Protein AF-A0A9D8B9G7-F1 (afdb_monomer_lite)

pLDDT: mean 78.7, std 19.22, range [34.78, 98.12]

Radius of gyration: 25.77 Å; chains: 1; bounding box: 54×28×112 Å

Structure (mmCIF, N/CA/C/O backbone):
data_AF-A0A9D8B9G7-F1
#
_entry.id   AF-A0A9D8B9G7-F1
#
loop_
_atom_site.group_PDB
_atom_site.id
_atom_site.type_symbol
_atom_site.label_atom_id
_atom_site.label_alt_id
_atom_site.label_comp_id
_atom_site.label_asym_id
_atom_site.label_entity_id
_atom_site.label_seq_id
_atom_site.pdbx_PDB_ins_code
_atom_site.Cartn_x
_atom_site.Cartn_y
_atom_site.Cartn_z
_atom_site.occupancy
_atom_site.B_iso_or_equiv
_atom_site.auth_seq_id
_atom_site.auth_comp_id
_atom_site.auth_asym_id
_atom_site.auth_atom_id
_atom_site.pdbx_PDB_model_num
ATOM 1 N N . MET A 1 1 ? 37.099 -1.354 -77.730 1.00 35.25 1 MET A N 1
ATOM 2 C CA . MET A 1 1 ? 37.252 -1.600 -76.280 1.00 35.25 1 MET A CA 1
ATOM 3 C C . MET A 1 1 ? 36.392 -0.594 -75.531 1.00 35.25 1 MET A C 1
ATOM 5 O O . MET A 1 1 ? 36.539 0.584 -75.815 1.00 35.25 1 MET A O 1
ATOM 9 N N . THR A 1 2 ? 35.529 -1.095 -74.629 1.00 34.78 2 THR A N 1
ATOM 10 C CA . THR A 1 2 ? 34.938 -0.437 -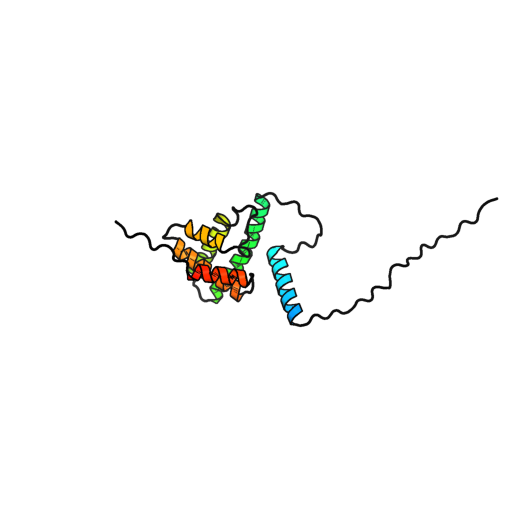73.431 1.00 34.78 2 THR A CA 1
ATOM 11 C C . THR A 1 2 ? 34.121 0.856 -73.605 1.00 34.78 2 THR A C 1
ATOM 13 O O . THR A 1 2 ? 34.567 1.793 -74.237 1.00 34.78 2 THR A O 1
ATOM 16 N N . ALA A 1 3 ? 32.963 1.074 -72.981 1.00 37.81 3 ALA A N 1
ATOM 17 C CA . ALA A 1 3 ? 32.064 0.256 -72.175 1.00 37.81 3 ALA A CA 1
ATOM 18 C C . ALA A 1 3 ? 30.758 1.063 -72.007 1.00 37.81 3 ALA A C 1
ATOM 20 O O . ALA A 1 3 ? 30.781 2.214 -71.580 1.00 37.81 3 ALA A O 1
ATOM 21 N N . THR A 1 4 ? 29.615 0.453 -72.310 1.00 45.06 4 THR A N 1
ATOM 22 C CA . THR A 1 4 ? 28.280 0.902 -71.888 1.00 45.06 4 THR A CA 1
ATOM 23 C C . THR A 1 4 ? 28.164 0.822 -70.366 1.00 45.06 4 THR A C 1
ATOM 25 O O . THR A 1 4 ? 28.279 -0.274 -69.812 1.00 45.06 4 THR A O 1
ATOM 28 N N . LYS A 1 5 ? 27.880 1.936 -69.677 1.00 48.91 5 LYS A N 1
ATOM 29 C CA . LYS A 1 5 ? 27.515 1.916 -68.251 1.00 48.91 5 LYS A CA 1
ATOM 30 C C . LYS A 1 5 ? 26.038 2.273 -68.086 1.00 48.91 5 LYS A C 1
ATOM 32 O O . LYS A 1 5 ? 25.630 3.417 -68.244 1.00 48.91 5 LYS A O 1
ATOM 37 N N . LYS A 1 6 ? 25.257 1.224 -67.815 1.00 46.53 6 LYS A N 1
ATOM 38 C CA . LYS A 1 6 ? 23.834 1.230 -67.462 1.00 46.53 6 LYS A CA 1
ATOM 39 C C . LYS A 1 6 ? 23.556 2.190 -66.306 1.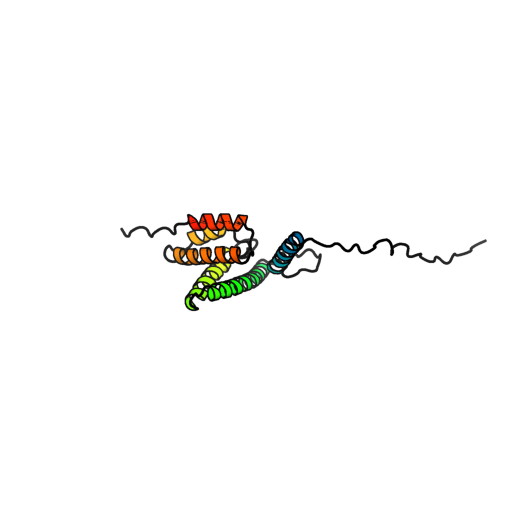00 46.53 6 LYS A C 1
ATOM 41 O O . LYS A 1 6 ? 24.152 2.072 -65.237 1.00 46.53 6 LYS A O 1
ATOM 46 N N . THR A 1 7 ? 22.566 3.047 -66.505 1.00 48.25 7 THR A N 1
ATOM 47 C CA . THR A 1 7 ? 21.843 3.775 -65.464 1.00 48.25 7 THR A CA 1
ATOM 48 C C . THR A 1 7 ? 21.121 2.759 -64.576 1.00 48.25 7 THR A C 1
ATOM 50 O O . THR A 1 7 ? 20.102 2.186 -64.959 1.00 48.25 7 THR A O 1
ATOM 53 N N . GLY A 1 8 ? 21.679 2.479 -63.401 1.00 40.44 8 GLY A N 1
ATOM 54 C CA . GLY A 1 8 ? 21.025 1.673 -62.376 1.00 40.44 8 GLY A CA 1
ATOM 55 C C . GLY A 1 8 ? 19.928 2.487 -61.698 1.00 40.44 8 GLY A C 1
ATOM 56 O O . GLY A 1 8 ? 20.194 3.204 -60.740 1.00 40.44 8 GLY A O 1
ATOM 57 N N . ARG A 1 9 ? 18.689 2.384 -62.191 1.00 40.78 9 ARG A N 1
ATOM 58 C CA . ARG A 1 9 ? 17.500 2.710 -61.395 1.00 40.78 9 ARG A CA 1
ATOM 59 C C . ARG A 1 9 ? 17.430 1.666 -60.282 1.00 40.78 9 ARG A C 1
ATOM 61 O O . ARG A 1 9 ? 17.112 0.510 -60.550 1.00 40.78 9 ARG A O 1
ATOM 68 N N . LEU A 1 10 ? 17.758 2.061 -59.056 1.00 47.72 10 LEU A N 1
ATOM 69 C CA . LEU A 1 10 ? 17.435 1.283 -57.865 1.00 47.72 10 LEU A CA 1
ATOM 70 C C . LEU A 1 10 ? 15.911 1.254 -57.753 1.00 47.72 10 LEU A C 1
ATOM 72 O O . LEU A 1 10 ? 15.273 2.215 -57.329 1.00 47.72 10 LEU A O 1
ATOM 76 N N . SER A 1 11 ? 15.323 0.167 -58.236 1.00 45.12 11 SER A N 1
ATOM 77 C CA . SER A 1 11 ? 13.921 -0.142 -58.040 1.00 45.12 11 SER A CA 1
ATOM 78 C C . SER A 1 11 ? 13.692 -0.425 -56.556 1.00 45.12 11 SER A C 1
ATOM 80 O O . SER A 1 11 ? 14.087 -1.474 -56.047 1.00 45.12 11 SER A O 1
ATOM 82 N N . SER A 1 12 ? 13.076 0.532 -55.868 1.00 49.50 12 SER A N 1
ATOM 83 C CA . SER A 1 12 ? 12.399 0.311 -54.593 1.00 49.50 12 SER A CA 1
ATOM 84 C C . SER A 1 12 ? 11.306 -0.748 -54.805 1.00 49.50 12 SER A C 1
ATOM 86 O O . SER A 1 12 ? 10.249 -0.449 -55.351 1.00 49.50 12 SER A O 1
ATOM 88 N N . TYR A 1 13 ? 11.597 -2.005 -54.458 1.00 48.78 13 TYR A N 1
ATOM 89 C CA . TYR A 1 13 ? 10.671 -3.150 -54.537 1.00 48.78 13 TYR A CA 1
ATOM 90 C C . TYR A 1 13 ? 10.244 -3.655 -53.148 1.00 48.78 13 TYR A C 1
ATOM 92 O O . TYR A 1 13 ? 9.958 -4.835 -52.978 1.00 48.78 13 TYR A O 1
ATOM 100 N N . TYR A 1 14 ? 10.185 -2.784 -52.138 1.00 46.00 14 TYR A N 1
ATOM 101 C CA . TYR A 1 14 ? 9.808 -3.194 -50.777 1.00 46.00 14 TYR A CA 1
ATOM 102 C C . TYR A 1 14 ? 8.791 -2.264 -50.111 1.00 46.00 14 TYR A C 1
ATOM 104 O O . TYR A 1 14 ? 8.918 -1.960 -48.932 1.00 46.00 14 TYR A O 1
ATOM 112 N N . ASP A 1 15 ? 7.760 -1.830 -50.840 1.00 52.00 15 ASP A N 1
ATOM 113 C CA . ASP A 1 15 ? 6.678 -1.056 -50.217 1.00 52.00 15 ASP A CA 1
ATOM 114 C C . ASP A 1 15 ? 5.316 -1.227 -50.915 1.00 52.00 15 ASP A C 1
ATOM 116 O O . ASP A 1 15 ? 4.860 -0.346 -51.636 1.00 52.00 15 ASP A O 1
ATOM 120 N N . SER A 1 16 ? 4.677 -2.400 -50.784 1.00 51.78 16 SER A N 1
ATOM 121 C CA . SER A 1 16 ? 3.222 -2.528 -51.065 1.00 51.78 16 SER A CA 1
ATOM 122 C C . SER A 1 16 ? 2.525 -3.816 -50.590 1.00 51.78 16 SER A C 1
ATOM 124 O O . SER A 1 16 ? 1.328 -3.961 -50.821 1.00 51.78 16 SER A O 1
ATOM 126 N N . LEU A 1 17 ? 3.185 -4.751 -49.891 1.00 53.06 17 LEU A N 1
ATOM 127 C CA . LEU A 1 17 ? 2.516 -5.983 -49.418 1.00 53.06 17 LEU A CA 1
ATOM 128 C C . LEU A 1 17 ? 1.934 -5.910 -47.996 1.00 53.06 17 LEU A C 1
ATOM 130 O O . LEU A 1 17 ? 1.377 -6.894 -47.515 1.00 53.06 17 LEU A O 1
ATOM 134 N N . LEU A 1 18 ? 2.011 -4.763 -47.319 1.00 54.78 18 LEU A N 1
ATOM 135 C CA . LEU A 1 18 ? 1.393 -4.579 -46.005 1.00 54.78 18 LEU A CA 1
ATOM 136 C C . LEU A 1 18 ? 0.079 -3.807 -46.149 1.00 54.78 18 LEU A C 1
ATOM 138 O O . LEU A 1 18 ? 0.006 -2.608 -45.898 1.00 54.78 18 LEU A O 1
ATOM 142 N N . ALA A 1 19 ? -0.979 -4.509 -46.556 1.00 58.34 19 ALA A N 1
ATOM 143 C CA . ALA A 1 19 ? -2.330 -3.986 -46.400 1.00 58.34 19 ALA A CA 1
ATOM 144 C C . ALA A 1 19 ? -2.671 -3.956 -44.894 1.00 58.34 19 ALA A C 1
ATOM 146 O O . ALA A 1 19 ? -2.585 -5.000 -44.237 1.00 58.34 19 ALA A O 1
ATOM 147 N N . PRO A 1 20 ? -3.048 -2.803 -44.311 1.00 52.31 20 PRO A N 1
ATOM 148 C CA . PRO A 1 20 ? -3.408 -2.737 -42.902 1.00 52.31 20 PRO A CA 1
ATOM 149 C C . PRO A 1 20 ? -4.690 -3.540 -42.664 1.00 52.31 20 PRO A C 1
ATOM 151 O O . PRO A 1 20 ? -5.784 -3.141 -43.065 1.00 52.31 20 PRO A O 1
ATOM 154 N N . TYR A 1 21 ? -4.567 -4.685 -41.993 1.00 53.44 21 TYR A N 1
ATOM 155 C CA . TYR A 1 21 ? -5.726 -5.440 -41.535 1.00 53.44 21 TYR A CA 1
ATOM 156 C C . TYR A 1 21 ? -6.349 -4.747 -40.327 1.00 53.44 21 TYR A C 1
ATOM 158 O O . TYR A 1 21 ? -5.694 -4.469 -39.321 1.00 53.44 21 TYR A O 1
ATOM 166 N N . ARG A 1 22 ? -7.653 -4.489 -40.412 1.00 48.31 22 ARG A N 1
ATOM 167 C CA . ARG A 1 22 ? -8.422 -3.874 -39.330 1.00 48.31 22 ARG A CA 1
ATOM 168 C C . ARG A 1 22 ? -8.742 -4.929 -38.271 1.00 48.31 22 ARG A C 1
ATOM 170 O O . ARG A 1 22 ? -9.810 -5.536 -38.274 1.00 48.31 22 ARG A O 1
ATOM 177 N N . ILE A 1 23 ? -7.794 -5.172 -37.370 1.00 59.12 23 ILE A N 1
ATOM 178 C CA . ILE A 1 23 ? -7.992 -6.089 -36.244 1.00 59.12 23 ILE A CA 1
ATOM 179 C C . ILE A 1 23 ? -8.973 -5.438 -35.269 1.00 59.12 23 ILE A C 1
ATOM 181 O O . ILE A 1 23 ? -8.722 -4.362 -34.725 1.00 59.12 23 ILE A O 1
ATOM 185 N N . THR A 1 24 ? -10.113 -6.090 -35.053 1.00 63.34 24 THR A N 1
ATOM 186 C CA . THR A 1 24 ? -11.140 -5.609 -34.129 1.00 63.34 24 THR A CA 1
ATOM 187 C C . THR A 1 24 ? -11.153 -6.513 -32.908 1.00 63.34 24 THR A C 1
ATOM 189 O O . THR A 1 24 ? -11.594 -7.654 -32.973 1.00 63.34 24 THR A O 1
ATOM 192 N N . PHE A 1 25 ? -10.663 -6.013 -31.776 1.00 70.12 25 PHE A N 1
ATOM 193 C CA . PHE A 1 25 ? -10.707 -6.770 -30.528 1.00 70.12 25 PHE A CA 1
ATOM 194 C C . PHE A 1 25 ? -12.133 -6.813 -29.974 1.00 70.12 25 PHE A C 1
ATOM 196 O O . PHE A 1 25 ? -12.802 -5.776 -29.916 1.00 70.12 25 PHE A O 1
ATOM 203 N N . GLY A 1 26 ? -12.583 -7.993 -29.542 1.00 69.94 26 GLY A N 1
ATOM 204 C CA . GLY A 1 26 ? -13.837 -8.155 -28.801 1.00 69.94 26 GLY A CA 1
ATOM 205 C C . GLY A 1 26 ? -13.794 -7.471 -27.427 1.00 69.94 26 GLY A C 1
ATOM 206 O O . GLY A 1 26 ? -12.720 -7.150 -26.912 1.00 69.94 26 GLY A O 1
ATOM 207 N N . GLY A 1 27 ? -14.962 -7.251 -26.814 1.00 68.81 27 GLY A N 1
ATOM 208 C CA . GLY A 1 27 ? -15.099 -6.489 -25.561 1.00 68.81 27 GLY A CA 1
ATOM 209 C C . GLY A 1 27 ? -14.232 -7.000 -24.401 1.00 68.81 27 GLY A C 1
ATOM 210 O O . GLY A 1 27 ? -13.619 -6.194 -23.705 1.00 68.81 27 GLY A O 1
ATOM 211 N N . GLY A 1 28 ? -14.100 -8.323 -24.247 1.00 71.69 28 GLY A N 1
ATOM 212 C CA . GLY A 1 28 ? -13.254 -8.929 -23.208 1.00 71.69 28 GLY A CA 1
ATOM 213 C C . GLY A 1 28 ? -11.757 -8.667 -23.407 1.00 71.69 28 GLY A C 1
ATOM 214 O O . GLY A 1 28 ? -11.062 -8.290 -22.468 1.00 71.69 28 GLY A O 1
ATOM 215 N N . ILE A 1 29 ? -11.266 -8.767 -24.648 1.00 67.69 29 ILE A N 1
ATOM 216 C CA . ILE A 1 29 ? -9.855 -8.495 -24.974 1.00 67.69 29 ILE A CA 1
ATOM 217 C C . ILE A 1 29 ? -9.541 -7.008 -24.775 1.00 67.69 29 ILE A C 1
ATOM 219 O O . ILE A 1 29 ? -8.489 -6.669 -24.242 1.00 67.69 29 ILE A O 1
ATOM 223 N N . ARG A 1 30 ? -10.472 -6.109 -25.124 1.00 68.56 30 ARG A N 1
ATOM 224 C CA . ARG A 1 30 ? -10.318 -4.667 -24.866 1.00 68.56 30 ARG A CA 1
ATOM 225 C C . ARG A 1 30 ? -10.235 -4.350 -23.377 1.00 68.56 30 ARG A C 1
ATOM 227 O O . ARG A 1 30 ? -9.429 -3.508 -22.996 1.00 68.56 30 ARG A O 1
ATOM 234 N N . ALA A 1 31 ? -11.052 -5.000 -22.548 1.00 63.69 31 ALA A N 1
ATOM 235 C CA . ALA A 1 31 ? -11.009 -4.813 -21.100 1.00 63.69 31 ALA A CA 1
ATOM 236 C C . ALA A 1 31 ? -9.658 -5.263 -20.528 1.00 63.69 31 ALA A C 1
ATOM 238 O O . ALA A 1 31 ? -9.014 -4.488 -19.825 1.00 63.69 31 ALA A O 1
ATOM 239 N N . ASN A 1 32 ? -9.181 -6.447 -20.922 1.00 68.44 32 ASN A N 1
ATOM 240 C CA . ASN A 1 32 ? -7.876 -6.958 -20.499 1.00 68.44 32 ASN A CA 1
ATOM 241 C C . ASN A 1 32 ? -6.717 -6.082 -20.985 1.00 68.44 32 ASN A C 1
ATOM 243 O O . ASN A 1 32 ? -5.835 -5.765 -20.198 1.00 68.44 32 ASN A O 1
ATOM 247 N N . LEU A 1 33 ? -6.737 -5.623 -22.241 1.00 75.06 33 LEU A N 1
ATOM 248 C CA . LEU A 1 33 ? -5.725 -4.699 -22.765 1.00 75.06 33 LEU A CA 1
ATOM 249 C C . LEU A 1 33 ? -5.755 -3.350 -22.051 1.00 75.06 33 LEU A C 1
ATOM 251 O O . LEU A 1 33 ? -4.709 -2.757 -21.836 1.00 75.06 33 LEU A O 1
ATOM 255 N N . LYS A 1 34 ? -6.933 -2.857 -21.662 1.00 73.56 34 LYS A N 1
ATOM 256 C CA . LYS A 1 34 ? -7.058 -1.603 -20.915 1.00 73.56 34 LYS A CA 1
ATOM 257 C C . LYS A 1 34 ? -6.527 -1.741 -19.490 1.00 73.56 34 LYS A C 1
ATOM 259 O O . LYS A 1 34 ? -5.897 -0.808 -19.004 1.00 73.56 34 LYS A O 1
ATOM 264 N N . ILE A 1 35 ? -6.764 -2.884 -18.845 1.00 73.50 35 ILE A N 1
ATOM 265 C CA . ILE A 1 35 ? -6.186 -3.214 -17.537 1.00 73.50 35 ILE A CA 1
ATOM 266 C C . ILE A 1 35 ? -4.668 -3.339 -17.670 1.00 73.50 35 ILE A C 1
ATOM 268 O O . ILE A 1 35 ? -3.960 -2.645 -16.961 1.00 73.50 35 ILE A O 1
ATOM 272 N N . ALA A 1 36 ? -4.170 -4.108 -18.640 1.00 71.25 36 ALA A N 1
ATOM 273 C CA . ALA A 1 36 ? -2.738 -4.287 -18.877 1.00 71.25 36 ALA A CA 1
ATOM 274 C C . ALA A 1 36 ? -2.025 -2.974 -19.239 1.00 71.25 36 ALA A C 1
ATOM 276 O O . ALA A 1 36 ? -0.946 -2.695 -18.730 1.00 71.25 36 ALA A O 1
ATOM 277 N N . LEU A 1 37 ? -2.638 -2.136 -20.081 1.00 71.38 37 LEU A N 1
ATOM 278 C CA . LEU A 1 37 ? -2.104 -0.822 -20.439 1.00 71.38 37 LEU A CA 1
ATOM 279 C C . LEU A 1 37 ? -2.068 0.106 -19.225 1.00 71.38 37 LEU A C 1
ATOM 281 O O . LEU A 1 37 ? -1.102 0.839 -19.042 1.00 71.38 37 LEU A O 1
ATOM 285 N N . ARG A 1 38 ? -3.109 0.077 -18.393 1.00 68.56 38 ARG A N 1
ATOM 286 C CA . ARG A 1 38 ? -3.165 0.870 -17.168 1.00 68.56 38 ARG A CA 1
ATOM 287 C C . ARG A 1 38 ? -2.156 0.378 -16.134 1.00 68.56 38 ARG A C 1
ATOM 289 O O . ARG A 1 38 ? -1.475 1.208 -15.550 1.00 68.56 38 ARG A O 1
ATOM 296 N N . ASP A 1 39 ? -2.010 -0.931 -15.965 1.00 68.94 39 ASP A N 1
ATOM 297 C CA . ASP A 1 39 ? -0.972 -1.540 -15.132 1.00 68.94 39 ASP A CA 1
ATOM 298 C C . ASP A 1 39 ? 0.419 -1.130 -15.615 1.00 68.94 39 ASP A C 1
ATOM 300 O O . ASP A 1 39 ? 1.237 -0.708 -14.807 1.00 68.94 39 ASP A O 1
ATOM 304 N N . ALA A 1 40 ? 0.679 -1.164 -16.926 1.00 64.56 40 ALA A N 1
ATOM 305 C CA . ALA A 1 40 ? 1.945 -0.712 -17.502 1.00 64.56 40 ALA A CA 1
ATOM 306 C C . ALA A 1 40 ? 2.176 0.797 -17.289 1.00 64.56 40 ALA A C 1
ATOM 308 O O . ALA A 1 40 ? 3.280 1.223 -16.959 1.00 64.56 40 ALA A O 1
ATOM 309 N N . GLN A 1 41 ? 1.134 1.623 -17.410 1.00 68.38 41 GLN A N 1
ATOM 310 C CA . GLN A 1 41 ? 1.213 3.063 -17.139 1.00 68.38 41 GLN A CA 1
ATOM 311 C C . GLN A 1 41 ? 1.449 3.373 -15.655 1.00 68.38 41 GLN A C 1
ATOM 313 O O . GLN A 1 41 ? 2.191 4.300 -15.335 1.00 68.38 41 GLN A O 1
ATOM 318 N N . GLU A 1 42 ? 0.828 2.613 -14.753 1.00 63.38 42 GLU A N 1
ATOM 319 C CA . GLU A 1 42 ? 0.965 2.779 -13.305 1.00 63.38 42 GLU A CA 1
ATOM 320 C C . GLU A 1 42 ? 2.293 2.199 -12.780 1.00 63.38 42 GLU A C 1
ATOM 322 O O . GLU A 1 42 ? 2.868 2.768 -11.850 1.00 63.38 42 GLU A O 1
ATOM 327 N N . ARG A 1 43 ? 2.810 1.123 -13.393 1.00 63.34 43 ARG A N 1
ATOM 328 C CA . ARG A 1 43 ? 4.077 0.471 -13.025 1.00 63.34 43 ARG A CA 1
ATOM 329 C C . ARG A 1 43 ? 5.303 1.114 -13.646 1.00 63.34 43 ARG A C 1
ATOM 331 O O . ARG A 1 43 ? 6.249 1.369 -12.916 1.00 63.34 43 ARG A O 1
ATOM 338 N N . GLU A 1 44 ? 5.309 1.365 -14.951 1.00 60.97 44 GLU A N 1
ATOM 339 C CA . GLU A 1 44 ? 6.521 1.756 -15.687 1.00 60.97 44 GLU A CA 1
ATOM 340 C C . GLU A 1 44 ? 6.537 3.229 -16.096 1.00 60.97 44 GLU A C 1
ATOM 342 O O . GLU A 1 44 ? 7.582 3.733 -16.488 1.00 60.97 44 GLU A O 1
ATOM 347 N N . GLY A 1 45 ? 5.409 3.944 -15.985 1.00 57.94 45 GLY A N 1
ATOM 348 C CA . GLY A 1 45 ? 5.344 5.352 -16.372 1.00 57.94 45 GLY A CA 1
ATOM 349 C C . GLY A 1 45 ? 5.782 5.581 -17.822 1.00 57.94 45 GLY A C 1
ATOM 350 O O . GLY A 1 45 ? 6.626 6.423 -18.054 1.00 57.94 45 GLY A O 1
ATOM 351 N N . ILE A 1 46 ? 5.227 4.832 -18.782 1.00 49.44 46 ILE A N 1
ATOM 352 C CA . ILE A 1 46 ? 5.486 4.938 -20.234 1.00 49.44 46 ILE A CA 1
ATOM 353 C C . ILE A 1 46 ? 6.984 5.087 -20.586 1.00 49.44 46 ILE A C 1
ATOM 355 O O . ILE A 1 46 ? 7.471 6.184 -20.857 1.00 49.44 46 ILE A O 1
ATOM 359 N N . ILE A 1 47 ? 7.693 3.963 -20.715 1.00 46.25 47 ILE A N 1
ATOM 360 C CA . ILE A 1 47 ? 8.967 3.914 -21.442 1.00 46.25 47 ILE A CA 1
ATOM 361 C C . ILE A 1 47 ? 8.650 3.573 -22.906 1.00 46.25 47 ILE A C 1
ATOM 363 O O . ILE A 1 47 ? 8.421 2.421 -23.259 1.00 46.25 47 ILE A O 1
ATOM 367 N N . THR A 1 48 ? 8.601 4.580 -23.783 1.00 47.25 48 THR A N 1
ATOM 368 C CA . THR A 1 48 ? 8.525 4.383 -25.247 1.00 47.25 48 THR A CA 1
ATOM 369 C C . THR A 1 48 ? 9.886 4.095 -25.896 1.00 47.25 48 THR A C 1
ATOM 371 O O . THR A 1 48 ? 9.971 4.089 -27.123 1.00 47.25 48 THR A O 1
ATOM 374 N N . SER A 1 49 ? 10.965 3.874 -25.135 1.00 52.09 49 SER A N 1
ATOM 375 C CA . SER A 1 49 ? 12.287 3.569 -25.701 1.00 52.09 49 SER A CA 1
ATOM 376 C C . SER A 1 49 ? 12.719 2.127 -25.426 1.00 52.09 49 SER A C 1
ATOM 378 O O . SER A 1 49 ? 12.828 1.688 -24.288 1.00 52.09 49 SER A O 1
ATOM 380 N N . LEU A 1 50 ? 13.030 1.391 -26.497 1.00 50.34 50 LEU A N 1
ATOM 381 C CA . LEU A 1 50 ? 13.594 0.031 -26.473 1.00 50.34 50 LEU A CA 1
ATOM 382 C C . LEU A 1 50 ? 15.089 0.009 -26.092 1.00 50.34 50 LEU A C 1
ATOM 384 O O . LEU A 1 50 ? 15.846 -0.843 -26.551 1.00 50.34 50 LEU A O 1
ATOM 388 N N . THR A 1 51 ? 15.553 0.977 -25.307 1.00 48.81 51 THR A N 1
ATOM 389 C CA . THR A 1 51 ? 16.940 1.018 -24.837 1.00 48.81 51 THR A CA 1
ATOM 390 C C . THR A 1 51 ? 17.038 0.275 -23.512 1.00 48.81 51 THR A C 1
ATOM 392 O O . THR A 1 51 ? 16.234 0.570 -22.626 1.00 48.81 51 THR A O 1
ATOM 395 N N . PRO A 1 52 ? 17.999 -0.654 -23.344 1.00 51.16 52 PRO A N 1
ATOM 396 C CA . PRO A 1 52 ? 18.204 -1.322 -22.067 1.00 51.16 52 PRO A CA 1
ATOM 3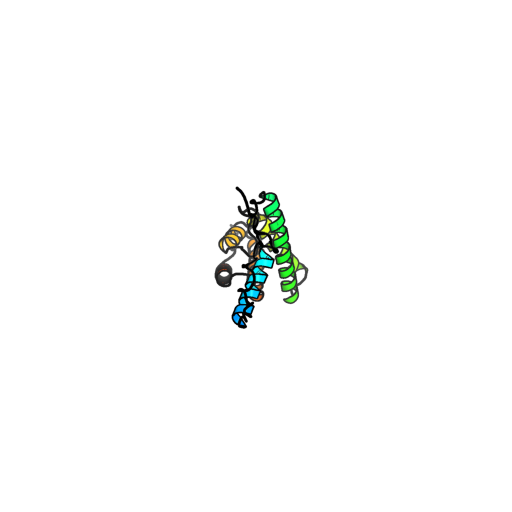97 C C . PRO A 1 52 ? 18.457 -0.254 -21.003 1.00 51.16 52 PRO A C 1
ATOM 399 O O . PRO A 1 52 ? 19.396 0.535 -21.109 1.00 51.16 52 PRO A O 1
ATOM 402 N N . HIS A 1 53 ? 17.557 -0.182 -20.025 1.00 51.03 53 HIS A N 1
ATOM 403 C CA . HIS A 1 53 ? 17.710 0.709 -18.891 1.00 51.03 53 HIS A CA 1
ATOM 404 C C . HIS A 1 53 ? 18.878 0.158 -18.073 1.00 51.03 53 HIS A C 1
ATOM 406 O O . HIS A 1 53 ? 18.822 -0.985 -17.618 1.00 51.03 53 HIS A O 1
ATOM 412 N N . ALA A 1 54 ? 19.965 0.924 -17.961 1.00 55.72 54 ALA A N 1
ATOM 413 C CA . ALA A 1 54 ? 20.980 0.625 -16.962 1.00 55.72 54 ALA A CA 1
ATOM 414 C C . ALA A 1 54 ? 20.269 0.568 -15.605 1.00 55.72 54 ALA A C 1
ATOM 416 O O . ALA A 1 54 ? 19.415 1.419 -15.348 1.00 55.72 54 ALA A O 1
ATOM 417 N N . GLU A 1 55 ? 20.552 -0.447 -14.784 1.00 60.25 55 GLU A N 1
ATOM 418 C CA . GLU A 1 55 ? 19.948 -0.512 -13.454 1.00 60.25 55 GLU A CA 1
ATOM 419 C C . GLU A 1 55 ? 20.298 0.788 -12.716 1.00 60.25 55 GLU A C 1
ATOM 421 O O . GLU A 1 55 ? 21.488 1.096 -12.574 1.00 60.25 55 GLU A O 1
ATOM 426 N N . PRO A 1 56 ? 19.295 1.601 -12.336 1.00 61.03 56 PRO A N 1
ATOM 427 C CA . PRO A 1 56 ? 19.557 2.868 -11.678 1.00 61.03 56 PRO A CA 1
ATOM 428 C C . PRO A 1 56 ? 20.288 2.608 -10.364 1.00 61.03 56 PRO A C 1
ATOM 430 O O . PRO A 1 56 ? 20.086 1.576 -9.714 1.00 61.03 56 PRO A O 1
ATOM 433 N N . ALA A 1 57 ? 21.123 3.561 -9.953 1.00 67.69 57 ALA A N 1
ATOM 434 C CA . ALA A 1 57 ? 21.704 3.525 -8.619 1.00 67.69 57 ALA A CA 1
ATOM 435 C C . ALA A 1 57 ? 20.581 3.375 -7.578 1.00 67.69 57 ALA A C 1
ATOM 437 O O . ALA A 1 57 ? 19.491 3.930 -7.742 1.00 67.69 57 ALA A O 1
ATOM 438 N N . THR A 1 58 ? 20.838 2.622 -6.506 1.00 75.44 58 THR A N 1
ATOM 439 C CA . THR A 1 58 ? 19.829 2.262 -5.495 1.00 75.44 58 THR A CA 1
ATOM 440 C C . THR A 1 58 ? 19.037 3.473 -4.987 1.00 75.44 58 THR A C 1
ATOM 442 O O . THR A 1 58 ? 17.826 3.376 -4.799 1.00 75.44 58 THR A O 1
ATOM 445 N N . ASP A 1 59 ? 19.691 4.627 -4.841 1.00 81.19 59 ASP A N 1
ATOM 446 C CA . ASP A 1 59 ? 19.073 5.871 -4.373 1.00 81.19 59 ASP A CA 1
ATOM 447 C C . ASP A 1 59 ? 18.066 6.458 -5.379 1.00 81.19 59 ASP A C 1
ATOM 449 O O . ASP A 1 59 ? 16.986 6.911 -4.989 1.00 81.19 59 ASP A O 1
ATOM 453 N N . GLU A 1 60 ? 18.377 6.411 -6.678 1.00 82.94 60 GLU A N 1
ATOM 454 C CA . GLU A 1 60 ? 17.478 6.861 -7.749 1.00 82.94 60 GLU A CA 1
ATOM 455 C C . GLU A 1 60 ? 16.267 5.927 -7.862 1.00 82.94 60 GLU A C 1
ATOM 457 O O . GLU A 1 60 ? 15.124 6.387 -7.884 1.00 82.94 60 GLU A O 1
ATOM 462 N N . ALA A 1 61 ? 16.497 4.610 -7.809 1.00 82.31 61 ALA A N 1
ATOM 463 C CA . ALA A 1 61 ? 15.425 3.614 -7.780 1.00 82.31 61 ALA A CA 1
ATOM 464 C C . ALA A 1 61 ? 14.486 3.805 -6.574 1.00 82.31 61 ALA A C 1
ATOM 466 O O . ALA A 1 61 ? 13.264 3.690 -6.707 1.00 82.31 61 ALA A O 1
ATOM 467 N N . GLN A 1 62 ? 15.029 4.126 -5.395 1.00 86.56 62 GLN A N 1
ATOM 468 C CA . GLN A 1 62 ? 14.222 4.430 -4.214 1.00 86.56 62 GLN A CA 1
ATOM 469 C C . GLN A 1 62 ? 13.425 5.731 -4.372 1.00 86.56 62 GLN A C 1
ATOM 471 O O . GLN A 1 62 ? 12.253 5.770 -3.991 1.00 86.56 62 GLN A O 1
ATOM 476 N N . ALA A 1 63 ? 14.015 6.790 -4.933 1.00 87.25 63 ALA A N 1
ATOM 477 C CA . ALA A 1 63 ? 13.323 8.059 -5.173 1.00 87.25 63 ALA A CA 1
ATOM 478 C C . ALA A 1 63 ? 12.157 7.905 -6.169 1.00 87.25 63 ALA A C 1
ATOM 480 O O . ALA A 1 63 ? 11.047 8.404 -5.931 1.00 87.25 63 ALA A O 1
ATOM 481 N N . ASP A 1 64 ? 12.369 7.141 -7.238 1.00 87.44 64 ASP A N 1
ATOM 482 C CA . ASP A 1 64 ? 11.329 6.806 -8.208 1.00 87.44 64 ASP A CA 1
ATOM 483 C C . ASP A 1 64 ? 10.215 5.972 -7.571 1.00 87.44 64 ASP A C 1
ATOM 485 O O . ASP A 1 64 ? 9.023 6.269 -7.733 1.00 87.44 64 ASP A O 1
ATOM 489 N N . ALA A 1 65 ? 10.584 4.968 -6.774 1.00 88.81 65 ALA A N 1
ATOM 490 C CA . ALA A 1 65 ? 9.631 4.141 -6.050 1.00 88.81 65 ALA A CA 1
ATOM 491 C C . ALA A 1 65 ? 8.802 4.952 -5.036 1.00 88.81 65 ALA A C 1
ATOM 493 O O . ALA A 1 65 ? 7.584 4.762 -4.961 1.00 88.81 65 ALA A O 1
ATOM 494 N N . ARG A 1 66 ? 9.401 5.925 -4.328 1.00 91.88 66 ARG A N 1
ATOM 495 C CA . ARG A 1 66 ? 8.669 6.882 -3.468 1.00 91.88 66 ARG A CA 1
ATOM 496 C C . ARG A 1 66 ? 7.633 7.666 -4.257 1.00 91.88 66 ARG A C 1
ATOM 498 O O . ARG A 1 66 ? 6.476 7.746 -3.844 1.00 91.88 66 ARG A O 1
ATOM 505 N N . THR A 1 67 ? 8.019 8.199 -5.414 1.00 92.62 67 THR A N 1
ATOM 506 C CA . THR A 1 67 ? 7.123 8.983 -6.275 1.00 92.62 67 THR A CA 1
ATOM 507 C C . THR A 1 67 ? 5.935 8.148 -6.756 1.00 92.62 67 THR A C 1
ATOM 509 O O . THR A 1 67 ? 4.790 8.613 -6.745 1.00 92.62 67 THR A O 1
ATOM 512 N N . ARG A 1 68 ? 6.172 6.889 -7.143 1.00 90.56 68 ARG A N 1
ATOM 513 C CA . ARG A 1 68 ? 5.108 5.954 -7.546 1.00 90.56 68 ARG A CA 1
ATOM 514 C C . ARG A 1 68 ? 4.196 5.599 -6.368 1.00 90.56 68 ARG A C 1
ATOM 516 O O . ARG A 1 68 ? 2.974 5.699 -6.495 1.00 90.56 68 ARG A O 1
ATOM 523 N N . ASN A 1 69 ? 4.764 5.281 -5.205 1.00 94.44 69 ASN A N 1
ATOM 524 C CA . ASN A 1 69 ? 4.005 4.981 -3.989 1.00 94.44 69 ASN A CA 1
ATOM 525 C C . ASN A 1 69 ? 3.134 6.169 -3.544 1.00 94.44 69 ASN A C 1
ATOM 527 O O . ASN A 1 69 ? 1.966 5.974 -3.205 1.00 94.44 69 ASN A O 1
ATOM 531 N N . ALA A 1 70 ? 3.635 7.404 -3.644 1.00 94.50 70 ALA A N 1
ATOM 532 C CA . ALA A 1 70 ? 2.877 8.610 -3.308 1.00 94.50 70 ALA A CA 1
ATOM 533 C C . ALA A 1 70 ? 1.593 8.759 -4.148 1.00 94.50 70 ALA A C 1
ATOM 535 O O . ALA A 1 70 ? 0.543 9.133 -3.616 1.00 94.50 70 ALA A O 1
ATOM 536 N N . LYS A 1 71 ? 1.633 8.407 -5.443 1.00 94.69 71 LYS A N 1
ATOM 537 C CA . LYS A 1 71 ? 0.442 8.408 -6.315 1.00 94.69 71 LYS A CA 1
ATOM 538 C C . LYS A 1 71 ? -0.599 7.393 -5.841 1.00 94.69 71 LYS A C 1
ATOM 540 O O . LYS A 1 71 ? -1.779 7.729 -5.728 1.00 94.69 71 LYS A O 1
ATOM 545 N N . VAL A 1 72 ? -0.164 6.174 -5.518 1.00 94.62 72 VAL A N 1
ATOM 546 C CA . VAL A 1 72 ? -1.044 5.100 -5.028 1.00 94.62 72 VAL A CA 1
ATOM 547 C C . VAL A 1 72 ? -1.682 5.484 -3.693 1.00 94.62 72 VAL A C 1
ATOM 549 O O . VAL A 1 72 ? -2.892 5.332 -3.522 1.00 94.62 72 VAL A O 1
ATOM 552 N N . ILE A 1 73 ? -0.905 6.059 -2.773 1.00 96.88 73 ILE A N 1
ATOM 553 C CA . ILE A 1 73 ? -1.413 6.545 -1.485 1.00 96.88 73 ILE A CA 1
ATOM 554 C C . ILE A 1 73 ? -2.399 7.705 -1.692 1.00 96.88 73 ILE A C 1
ATOM 556 O O . ILE A 1 73 ? -3.421 7.771 -1.011 1.00 96.88 73 ILE A O 1
ATOM 560 N N . GLY A 1 74 ? -2.158 8.594 -2.660 1.00 96.50 74 GLY A N 1
ATOM 561 C CA . GLY A 1 74 ? -3.106 9.647 -3.036 1.00 96.50 74 GLY A CA 1
ATOM 562 C C . GLY A 1 74 ? -4.465 9.097 -3.491 1.00 96.50 74 GLY A C 1
ATOM 563 O O . GLY A 1 74 ? -5.512 9.585 -3.065 1.00 96.50 74 GLY A O 1
ATOM 564 N N . GLU A 1 75 ? -4.470 8.041 -4.303 1.00 96.50 75 GLU A N 1
ATOM 565 C CA . GLU A 1 75 ? -5.701 7.359 -4.723 1.00 96.50 75 GLU A CA 1
ATOM 566 C C . GLU A 1 75 ? -6.378 6.612 -3.567 1.00 96.50 75 GLU A C 1
ATOM 568 O O . GLU A 1 75 ? -7.605 6.644 -3.436 1.00 96.50 75 GLU A O 1
ATOM 573 N N . PHE A 1 76 ? -5.589 6.010 -2.677 1.00 97.12 76 PHE A N 1
ATOM 574 C CA . PHE A 1 76 ? -6.098 5.385 -1.463 1.00 97.12 76 PHE A CA 1
ATOM 575 C C . PHE A 1 76 ? -6.780 6.402 -0.538 1.00 97.12 76 PHE A C 1
ATOM 577 O O . PHE A 1 76 ? -7.898 6.154 -0.086 1.00 97.12 76 PHE A O 1
ATOM 584 N N . ARG A 1 77 ? -6.187 7.588 -0.327 1.00 98.12 77 ARG A N 1
ATOM 585 C CA . ARG A 1 77 ? -6.814 8.691 0.427 1.00 98.12 77 ARG A CA 1
ATOM 586 C C . ARG A 1 77 ? -8.187 9.040 -0.143 1.00 98.12 77 ARG A C 1
ATOM 588 O O . ARG A 1 77 ? -9.169 9.077 0.597 1.00 98.12 77 ARG A O 1
ATOM 595 N N . LYS A 1 78 ? -8.282 9.238 -1.464 1.00 96.94 78 LYS A N 1
ATOM 596 C CA . LYS A 1 78 ? -9.556 9.532 -2.146 1.00 96.94 78 LYS A CA 1
ATOM 597 C C . LYS A 1 78 ? -10.591 8.430 -1.911 1.00 96.94 78 LYS A C 1
ATOM 599 O O . LYS A 1 78 ? -11.758 8.735 -1.673 1.00 96.94 78 LYS A O 1
ATOM 604 N N . ALA A 1 79 ? -10.182 7.163 -1.963 1.00 96.00 79 ALA A N 1
ATOM 605 C CA . ALA A 1 79 ? -11.071 6.036 -1.693 1.00 96.00 79 ALA A CA 1
ATOM 606 C C . ALA A 1 79 ? -11.563 6.019 -0.236 1.00 96.00 79 ALA A C 1
ATOM 608 O O . ALA A 1 79 ? -12.751 5.804 0.006 1.00 96.00 79 ALA A O 1
ATOM 609 N N . LEU A 1 80 ? -10.690 6.315 0.732 1.00 96.75 80 LEU A N 1
ATOM 610 C CA . LEU A 1 80 ? -11.077 6.398 2.140 1.00 96.75 80 LEU A CA 1
ATOM 611 C C . LEU A 1 80 ? -12.053 7.552 2.406 1.00 96.75 80 LEU A C 1
ATOM 613 O O . LEU A 1 80 ? -13.053 7.340 3.094 1.00 96.75 80 LEU A O 1
ATOM 617 N N . TYR A 1 81 ? -11.834 8.728 1.810 1.00 96.81 81 TYR A N 1
ATOM 618 C CA . TYR A 1 81 ? -12.791 9.838 1.886 1.00 96.81 81 TYR A CA 1
ATOM 619 C C . TYR A 1 81 ? -14.164 9.446 1.330 1.00 96.81 81 TYR A C 1
ATOM 621 O O . TYR A 1 81 ? -15.179 9.680 1.980 1.00 96.81 81 TYR A O 1
ATOM 629 N N . LYS A 1 82 ? -14.207 8.771 0.172 1.00 94.81 82 LYS A N 1
ATOM 630 C CA . LYS A 1 82 ? -15.463 8.270 -0.416 1.00 94.81 82 LYS A CA 1
ATOM 631 C C . LYS A 1 82 ? -16.185 7.257 0.474 1.00 94.81 82 LYS A C 1
ATOM 633 O O . LYS A 1 82 ? -17.403 7.158 0.403 1.00 94.81 82 LYS A O 1
ATOM 638 N N . SER A 1 83 ? -15.457 6.528 1.319 1.00 92.69 83 SER A N 1
ATOM 639 C CA . SER A 1 83 ? -16.042 5.602 2.296 1.00 92.69 83 SER A CA 1
ATOM 640 C C . SER A 1 83 ? -16.548 6.274 3.584 1.00 92.69 83 SER A C 1
ATOM 642 O O . SER A 1 83 ? -16.989 5.577 4.495 1.00 92.69 83 SER A O 1
ATOM 644 N N . GLY A 1 84 ? -16.488 7.609 3.675 1.00 94.94 84 GLY A N 1
ATOM 645 C CA . GLY A 1 84 ? -17.030 8.381 4.797 1.00 94.94 84 GLY A CA 1
ATOM 646 C C . GLY A 1 84 ? -16.123 8.453 6.028 1.00 94.94 84 GLY A C 1
ATOM 647 O O . GLY A 1 84 ? -16.595 8.773 7.117 1.00 94.94 84 GLY A O 1
ATOM 648 N N . LEU A 1 85 ? -14.828 8.144 5.896 1.00 95.75 85 LEU A N 1
ATOM 649 C CA . LEU A 1 85 ? -13.883 8.291 7.004 1.00 95.75 85 LEU A CA 1
ATOM 650 C C . LEU A 1 85 ? -13.583 9.768 7.289 1.00 95.75 85 LEU A C 1
ATOM 652 O O . LEU A 1 85 ? -13.497 10.590 6.378 1.00 95.75 85 LEU A O 1
ATOM 656 N N . SER A 1 86 ? -13.356 10.092 8.566 1.00 97.38 86 SER A N 1
ATOM 657 C CA . SER A 1 86 ? -12.928 11.435 8.962 1.00 97.38 86 SER A CA 1
ATOM 658 C C . SER A 1 86 ? -11.529 11.758 8.413 1.00 97.38 86 SER A C 1
ATOM 660 O O . SER A 1 86 ? -10.696 10.849 8.332 1.00 97.38 86 SER A O 1
ATOM 662 N N . PRO A 1 87 ? -11.213 13.036 8.116 1.00 97.50 87 PRO A N 1
ATOM 663 C CA . PRO A 1 87 ? -9.901 13.428 7.587 1.00 97.50 87 PRO A CA 1
ATOM 664 C C . PRO A 1 87 ? -8.730 12.919 8.434 1.00 97.50 87 PRO A C 1
ATOM 666 O O . PRO A 1 87 ? -7.763 12.370 7.912 1.00 97.50 87 PRO A O 1
ATOM 669 N N . LYS A 1 88 ? -8.868 12.992 9.766 1.00 97.69 88 LYS A N 1
ATOM 670 C CA . LYS A 1 88 ? -7.876 12.468 10.714 1.00 97.69 88 LYS A CA 1
ATOM 671 C C . LYS A 1 88 ? -7.615 10.972 10.513 1.00 97.69 88 LYS A C 1
ATOM 673 O O . LYS A 1 88 ? -6.468 10.543 10.549 1.00 97.69 88 LYS A O 1
ATOM 678 N N . MET A 1 89 ? -8.664 10.175 10.308 1.00 97.12 89 MET A N 1
ATOM 679 C CA . MET A 1 89 ? -8.526 8.730 10.112 1.00 97.12 89 MET A CA 1
ATOM 680 C C . MET A 1 89 ? -7.997 8.382 8.715 1.00 97.12 89 MET A C 1
ATOM 682 O O . MET A 1 89 ? -7.274 7.398 8.563 1.00 97.12 89 MET A O 1
ATOM 686 N N . VAL A 1 90 ? -8.334 9.183 7.699 1.00 97.81 90 VAL A N 1
ATOM 687 C CA . VAL A 1 90 ? -7.777 9.032 6.348 1.00 97.81 90 VAL A CA 1
ATOM 688 C C . VAL A 1 90 ? -6.262 9.203 6.379 1.00 97.81 90 VAL A C 1
ATOM 690 O O . VAL A 1 90 ? -5.549 8.305 5.932 1.00 97.81 90 VAL A O 1
ATOM 693 N N . GLU A 1 91 ? -5.772 10.299 6.961 1.00 98.00 91 GLU A N 1
ATOM 694 C CA . GLU A 1 91 ? -4.329 10.539 7.058 1.00 98.00 91 GLU A CA 1
ATOM 695 C C . GLU A 1 91 ? -3.638 9.515 7.950 1.00 98.00 91 GLU A C 1
ATOM 697 O O . GLU A 1 91 ? -2.565 9.036 7.607 1.00 98.00 91 GLU A O 1
ATOM 702 N N . HIS A 1 92 ? -4.280 9.082 9.036 1.00 97.25 92 HIS A N 1
ATOM 703 C CA . HIS A 1 92 ? -3.761 7.995 9.867 1.00 97.25 92 HIS A CA 1
ATOM 704 C C . HIS A 1 92 ? -3.504 6.711 9.062 1.00 97.25 92 HIS A C 1
ATOM 706 O O . HIS A 1 92 ? -2.428 6.118 9.137 1.00 97.25 92 HIS A O 1
ATOM 712 N N . HIS A 1 93 ? -4.468 6.282 8.243 1.00 97.81 93 HIS A N 1
ATOM 713 C CA . HIS A 1 93 ? -4.297 5.089 7.414 1.00 97.81 93 HIS A CA 1
ATOM 714 C C . HIS A 1 93 ? -3.289 5.288 6.278 1.00 97.81 93 HIS A C 1
ATOM 716 O O . HIS A 1 93 ? -2.533 4.360 5.987 1.00 97.81 93 HIS A O 1
ATOM 722 N N . ALA A 1 94 ? -3.267 6.469 5.655 1.00 97.50 94 ALA A N 1
ATOM 723 C CA . ALA A 1 94 ? -2.302 6.806 4.613 1.00 97.50 94 ALA A CA 1
ATOM 724 C C . ALA A 1 94 ? -0.865 6.829 5.157 1.00 97.50 94 ALA A C 1
ATOM 726 O O . ALA A 1 94 ? 0.022 6.243 4.543 1.00 97.50 94 ALA A O 1
ATOM 727 N N . ASN A 1 95 ? -0.654 7.414 6.337 1.00 97.69 95 ASN A N 1
ATOM 728 C CA . ASN A 1 95 ? 0.650 7.480 6.990 1.00 97.69 95 ASN A CA 1
ATOM 729 C C . ASN A 1 95 ? 1.158 6.090 7.383 1.00 97.69 95 ASN A C 1
ATOM 731 O O . ASN A 1 95 ? 2.317 5.791 7.138 1.00 97.69 95 ASN A O 1
ATOM 735 N N . ASN A 1 96 ? 0.292 5.201 7.885 1.00 97.44 96 ASN A N 1
ATOM 736 C CA . ASN A 1 96 ? 0.693 3.814 8.160 1.00 97.44 96 ASN A CA 1
ATOM 737 C C . ASN A 1 96 ? 1.204 3.088 6.898 1.00 97.44 96 ASN A C 1
ATOM 739 O O . ASN A 1 96 ? 2.129 2.287 6.989 1.00 97.44 96 ASN A O 1
ATOM 743 N N . LEU A 1 97 ? 0.611 3.343 5.723 1.00 97.44 97 LEU A N 1
ATOM 744 C CA . LEU A 1 97 ? 1.100 2.767 4.462 1.00 97.44 97 LEU A CA 1
ATOM 745 C C . LEU A 1 97 ? 2.371 3.447 3.958 1.00 97.44 97 LEU A C 1
ATOM 747 O O . LEU A 1 97 ? 3.215 2.773 3.375 1.00 97.44 97 LEU A O 1
ATOM 751 N N . GLN A 1 98 ? 2.504 4.756 4.173 1.00 97.31 98 GLN A N 1
ATOM 752 C CA . GLN A 1 98 ? 3.724 5.489 3.850 1.00 97.31 98 GLN A CA 1
ATOM 753 C C . GLN A 1 98 ? 4.903 4.941 4.662 1.00 97.31 98 GLN A C 1
ATOM 755 O O . GLN A 1 98 ? 5.904 4.561 4.069 1.00 97.31 98 GLN A O 1
ATOM 760 N N . SER A 1 99 ? 4.744 4.782 5.981 1.00 96.56 99 SER A N 1
ATOM 761 C CA . SER A 1 99 ? 5.756 4.159 6.844 1.00 96.56 99 SER A CA 1
ATOM 762 C C . SER A 1 99 ? 6.083 2.735 6.404 1.00 96.56 99 SER A C 1
ATOM 764 O O . SER A 1 99 ? 7.246 2.385 6.290 1.00 96.56 99 SER A O 1
ATOM 766 N N . PHE A 1 100 ? 5.086 1.914 6.061 1.00 97.06 100 PHE A N 1
ATOM 767 C CA . PHE A 1 100 ? 5.362 0.585 5.504 1.00 97.06 100 PHE A CA 1
ATOM 768 C C . PHE A 1 100 ? 6.197 0.639 4.216 1.00 97.06 100 PHE A C 1
ATOM 770 O O . PHE A 1 100 ? 7.134 -0.143 4.048 1.00 97.06 100 PHE A O 1
ATOM 777 N N . ALA A 1 101 ? 5.864 1.545 3.297 1.00 95.88 101 ALA A N 1
ATOM 778 C CA . ALA A 1 101 ? 6.615 1.700 2.062 1.00 95.88 101 ALA A CA 1
ATOM 779 C C . ALA A 1 101 ? 8.065 2.116 2.348 1.00 95.88 101 ALA A C 1
ATOM 781 O O . ALA A 1 101 ? 8.984 1.444 1.883 1.00 95.88 101 ALA A O 1
ATOM 782 N N . ASP A 1 102 ? 8.254 3.172 3.137 1.00 94.62 102 ASP A N 1
ATOM 783 C CA . ASP A 1 102 ? 9.565 3.758 3.409 1.00 94.62 102 ASP A CA 1
ATOM 784 C C . ASP A 1 102 ? 10.450 2.851 4.268 1.00 94.62 102 ASP A C 1
ATOM 786 O O . ASP A 1 102 ? 11.604 2.613 3.913 1.00 94.62 102 ASP A O 1
ATOM 790 N N . ASP A 1 103 ? 9.898 2.301 5.349 1.00 93.38 103 ASP A N 1
ATOM 791 C CA . ASP A 1 103 ? 10.659 1.541 6.343 1.00 93.38 103 ASP A CA 1
ATOM 792 C C . ASP A 1 103 ? 10.929 0.100 5.889 1.00 93.38 103 ASP A C 1
ATOM 794 O O . ASP A 1 103 ? 11.913 -0.507 6.309 1.00 93.38 103 ASP A O 1
ATOM 798 N N . HIS A 1 104 ? 10.049 -0.480 5.060 1.00 94.19 104 HIS A N 1
ATOM 799 C CA . HIS A 1 104 ? 10.096 -1.911 4.747 1.00 94.19 104 HIS A CA 1
ATOM 800 C C . HIS A 1 104 ? 10.261 -2.231 3.263 1.00 94.19 104 HIS A C 1
ATOM 802 O O . HIS A 1 104 ? 11.066 -3.095 2.923 1.00 94.19 104 HIS A O 1
ATOM 808 N N . LEU A 1 105 ? 9.507 -1.593 2.363 1.00 93.81 105 LEU A N 1
ATOM 809 C CA . LEU A 1 105 ? 9.533 -1.966 0.942 1.00 93.81 105 LEU A CA 1
ATOM 810 C C . LEU A 1 105 ? 10.710 -1.349 0.183 1.00 93.81 105 LEU A C 1
ATOM 812 O O . LEU A 1 105 ? 11.323 -2.021 -0.648 1.00 93.81 105 LEU A O 1
ATOM 816 N N . LEU A 1 106 ? 11.039 -0.088 0.468 1.00 92.56 106 LEU A N 1
ATOM 817 C CA . LEU A 1 106 ? 12.153 0.608 -0.179 1.00 92.56 106 LEU A CA 1
ATOM 818 C C . LEU A 1 106 ? 13.522 0.129 0.307 1.00 92.56 106 LEU A C 1
ATOM 820 O O . LEU A 1 106 ? 14.503 0.247 -0.423 1.00 92.56 106 LEU A O 1
ATOM 824 N N . ALA A 1 107 ? 13.575 -0.446 1.508 1.00 89.75 107 ALA A N 1
ATOM 825 C CA . ALA A 1 107 ? 14.772 -1.070 2.060 1.00 89.75 107 ALA A CA 1
ATOM 826 C C . ALA A 1 107 ? 15.132 -2.408 1.377 1.00 89.75 107 ALA A C 1
ATOM 828 O O . ALA A 1 107 ? 16.212 -2.945 1.617 1.00 89.75 107 ALA A O 1
ATOM 829 N N . GLN A 1 108 ? 14.247 -2.970 0.544 1.00 86.50 108 GLN A N 1
ATOM 830 C CA . GLN A 1 108 ? 14.529 -4.203 -0.196 1.00 86.50 108 GLN A CA 1
ATOM 831 C C . GLN A 1 108 ? 15.406 -3.920 -1.425 1.00 86.50 108 GLN A C 1
ATOM 833 O O . GLN A 1 108 ? 15.350 -2.838 -2.004 1.00 86.50 108 GLN A O 1
ATOM 838 N N . ALA A 1 109 ? 16.193 -4.913 -1.847 1.00 83.81 109 ALA A N 1
ATOM 839 C CA . ALA A 1 109 ? 16.967 -4.875 -3.086 1.00 83.81 109 ALA A CA 1
ATOM 840 C C . ALA A 1 109 ? 16.417 -5.933 -4.067 1.00 83.81 109 ALA A C 1
ATOM 842 O O . ALA A 1 109 ? 16.574 -7.129 -3.798 1.00 83.81 109 ALA A O 1
ATOM 843 N N . PRO A 1 110 ? 15.761 -5.543 -5.178 1.00 83.81 110 PRO A N 1
ATOM 844 C CA . PRO A 1 110 ? 15.410 -4.173 -5.580 1.00 83.81 110 PRO A CA 1
ATOM 845 C C . PRO A 1 110 ? 14.258 -3.566 -4.742 1.00 83.81 110 PRO A C 1
ATOM 847 O O . PRO A 1 110 ? 13.458 -4.327 -4.180 1.00 83.81 110 PRO A O 1
ATOM 850 N N . PRO A 1 111 ? 14.135 -2.221 -4.679 1.00 87.94 111 PRO A N 1
ATOM 851 C CA . PRO A 1 111 ? 13.042 -1.550 -3.974 1.00 87.94 111 PRO A CA 1
ATOM 852 C C . PRO A 1 111 ? 11.677 -1.994 -4.496 1.00 87.94 111 PRO A C 1
ATOM 854 O O . PRO A 1 111 ? 11.449 -2.041 -5.706 1.00 87.94 111 PRO A O 1
ATOM 857 N N . ARG A 1 112 ? 10.747 -2.307 -3.588 1.00 89.75 112 ARG A N 1
ATOM 858 C CA . ARG A 1 112 ? 9.416 -2.810 -3.955 1.00 89.75 112 ARG A CA 1
ATOM 859 C C . ARG A 1 112 ? 8.354 -1.713 -3.893 1.00 89.75 112 ARG A C 1
ATOM 861 O O . ARG A 1 112 ? 8.348 -0.868 -2.999 1.00 89.75 112 ARG A O 1
ATOM 868 N N . LEU A 1 113 ? 7.409 -1.749 -4.830 1.00 92.19 113 LEU A N 1
ATOM 869 C CA . LEU A 1 113 ? 6.259 -0.843 -4.848 1.00 92.19 113 LEU A CA 1
ATOM 870 C C . LEU A 1 113 ? 5.100 -1.375 -3.996 1.00 92.19 113 LEU A C 1
ATOM 872 O O . LEU A 1 113 ? 4.904 -2.582 -3.857 1.00 92.19 113 LEU A O 1
ATOM 876 N N . LEU A 1 114 ? 4.247 -0.474 -3.505 1.00 93.56 114 LEU A N 1
ATOM 877 C CA . LEU A 1 114 ? 3.035 -0.824 -2.752 1.00 93.56 114 LEU A CA 1
ATOM 878 C C . LEU A 1 114 ? 2.039 -1.687 -3.544 1.00 93.56 114 LEU A C 1
ATOM 880 O O . LEU A 1 114 ? 1.241 -2.402 -2.941 1.00 93.56 114 LEU A O 1
ATOM 884 N N . LEU A 1 115 ? 2.047 -1.612 -4.878 1.00 91.25 115 LEU A N 1
ATOM 885 C CA . LEU A 1 115 ? 1.211 -2.460 -5.745 1.00 91.25 115 LEU A CA 1
ATOM 886 C C . LEU A 1 115 ? 1.768 -3.882 -5.899 1.00 91.25 115 LEU A C 1
ATOM 888 O O . LEU A 1 115 ? 1.049 -4.791 -6.311 1.00 91.25 115 LEU A O 1
ATOM 892 N N . GLU A 1 116 ? 3.043 -4.067 -5.568 1.00 89.62 116 GLU A N 1
ATOM 893 C CA . GLU A 1 116 ? 3.792 -5.314 -5.730 1.00 89.62 116 GLU A CA 1
ATOM 894 C C . GLU A 1 116 ? 4.064 -6.008 -4.397 1.00 89.62 116 GLU A C 1
ATOM 896 O O . GLU A 1 116 ? 4.687 -7.071 -4.371 1.00 89.62 116 GLU A O 1
ATOM 901 N N . MET A 1 117 ? 3.598 -5.417 -3.291 1.00 91.38 117 MET A N 1
ATOM 902 C CA . MET A 1 117 ? 3.755 -5.979 -1.957 1.00 91.38 117 MET A CA 1
ATOM 903 C C . MET A 1 117 ? 3.238 -7.422 -1.905 1.00 91.38 117 MET A C 1
ATOM 905 O O . MET A 1 117 ? 2.190 -7.769 -2.456 1.00 91.38 117 MET A O 1
ATOM 909 N N . GLN A 1 118 ? 3.975 -8.269 -1.203 1.00 91.12 118 GLN A N 1
ATOM 910 C CA . GLN A 1 118 ? 3.640 -9.665 -0.993 1.00 91.12 118 GLN A CA 1
ATOM 911 C C . GLN A 1 118 ? 3.129 -9.869 0.431 1.00 91.12 118 GLN A C 1
ATOM 913 O O . GLN A 1 118 ? 3.452 -9.121 1.354 1.00 91.12 118 GLN A O 1
ATOM 918 N N . THR A 1 119 ? 2.379 -10.950 0.641 1.00 93.31 119 THR A N 1
ATOM 919 C CA . THR A 1 119 ? 1.889 -11.340 1.969 1.00 93.31 119 THR A CA 1
ATOM 920 C C . THR A 1 119 ? 3.019 -11.444 2.997 1.00 93.31 119 THR A C 1
ATOM 922 O O . THR A 1 119 ? 2.847 -11.032 4.141 1.00 93.31 119 THR A O 1
ATOM 925 N N . LYS A 1 120 ? 4.194 -11.933 2.577 1.00 92.88 120 LYS A N 1
ATOM 926 C CA . LYS A 1 120 ? 5.381 -12.039 3.435 1.00 92.88 120 LYS A CA 1
ATOM 927 C C . LYS A 1 120 ? 5.901 -10.676 3.905 1.00 92.88 120 LYS A C 1
ATOM 929 O O . LYS A 1 120 ? 6.322 -10.578 5.048 1.00 92.88 120 LYS A O 1
ATOM 934 N N . ASP A 1 121 ? 5.819 -9.639 3.066 1.00 93.81 121 ASP A N 1
ATOM 935 C CA . ASP A 1 121 ? 6.276 -8.288 3.418 1.00 93.81 121 ASP A CA 1
ATOM 936 C C . ASP A 1 121 ? 5.357 -7.683 4.476 1.00 93.81 121 ASP A C 1
ATOM 938 O O . ASP A 1 121 ? 5.804 -7.169 5.496 1.00 93.81 121 ASP A O 1
ATOM 942 N N . VAL A 1 122 ? 4.042 -7.807 4.259 1.00 94.94 122 VAL A N 1
ATOM 943 C CA . VAL A 1 122 ? 3.035 -7.316 5.206 1.00 94.94 122 VAL A CA 1
ATOM 944 C C . VAL A 1 122 ? 3.158 -8.047 6.541 1.00 94.94 122 VAL A C 1
ATOM 946 O O . VAL A 1 122 ? 3.105 -7.414 7.591 1.00 94.94 122 VAL A O 1
ATOM 949 N N . GLY A 1 123 ? 3.356 -9.368 6.517 1.00 93.25 123 GLY A N 1
ATOM 950 C CA . GLY A 1 123 ? 3.564 -10.154 7.730 1.00 93.25 123 GLY A CA 1
ATOM 951 C C . GLY A 1 123 ? 4.851 -9.792 8.467 1.00 93.25 123 GLY A C 1
ATOM 952 O O . GLY A 1 123 ? 4.807 -9.577 9.675 1.00 93.25 123 GLY A O 1
ATOM 953 N N . ALA A 1 124 ? 5.974 -9.670 7.755 1.00 93.38 124 ALA A N 1
ATOM 954 C CA . ALA A 1 124 ? 7.250 -9.276 8.345 1.00 93.38 124 ALA A CA 1
ATOM 955 C C . ALA A 1 124 ? 7.161 -7.893 9.002 1.00 93.38 124 ALA A C 1
ATOM 957 O O . ALA A 1 124 ? 7.556 -7.744 10.155 1.00 93.38 124 ALA A O 1
ATOM 958 N N . TYR A 1 125 ? 6.568 -6.917 8.311 1.00 94.81 125 TYR A N 1
ATOM 959 C CA . TYR A 1 125 ? 6.382 -5.574 8.851 1.00 94.81 125 TYR A CA 1
ATOM 960 C C . TYR A 1 125 ? 5.446 -5.546 10.061 1.00 94.81 125 TYR A C 1
ATOM 962 O O . TYR A 1 125 ? 5.761 -4.945 11.081 1.00 94.81 125 TYR A O 1
ATOM 970 N N . LEU A 1 126 ? 4.292 -6.216 9.990 1.00 94.00 126 LEU A N 1
ATOM 971 C CA . LEU A 1 126 ? 3.354 -6.242 11.112 1.00 94.00 126 LEU A CA 1
ATOM 972 C C . LEU A 1 126 ? 3.947 -6.906 12.361 1.00 94.00 126 LEU A C 1
ATOM 974 O O . LEU A 1 126 ? 3.654 -6.457 13.467 1.00 94.00 126 LEU A O 1
ATOM 978 N N . ASN A 1 127 ? 4.795 -7.921 12.180 1.00 91.69 127 ASN A N 1
ATOM 979 C CA . ASN A 1 127 ? 5.502 -8.596 13.268 1.00 91.69 127 ASN A CA 1
ATOM 980 C C . ASN A 1 127 ? 6.691 -7.790 13.813 1.00 91.69 127 ASN A C 1
ATOM 982 O O . ASN A 1 127 ? 7.097 -8.028 14.946 1.00 91.69 127 ASN A O 1
ATOM 986 N N . SER A 1 128 ? 7.258 -6.860 13.035 1.00 91.94 128 SER A N 1
ATOM 987 C CA . SER A 1 128 ? 8.336 -5.979 13.504 1.00 91.94 128 SER A CA 1
ATOM 988 C C . SER A 1 128 ? 7.833 -4.752 14.268 1.00 91.94 128 SER A C 1
ATOM 990 O O . SER A 1 128 ? 8.635 -4.029 14.850 1.00 91.94 128 SER A O 1
ATOM 992 N N . LEU A 1 129 ? 6.528 -4.470 14.229 1.00 92.06 129 LEU A N 1
ATOM 993 C CA . LEU A 1 129 ? 5.932 -3.342 14.939 1.00 92.06 129 LEU A CA 1
ATOM 994 C C . LEU A 1 129 ? 5.693 -3.657 16.416 1.00 92.06 129 LEU A C 1
ATOM 996 O O . LEU A 1 129 ? 5.359 -4.782 16.784 1.00 92.06 129 LEU A O 1
ATOM 1000 N N . ASP A 1 130 ? 5.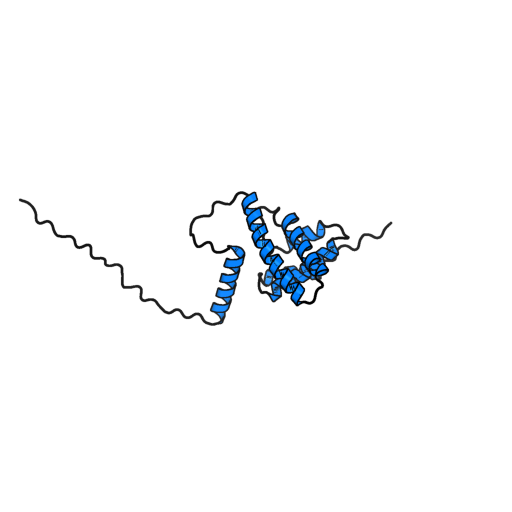730 -2.610 17.240 1.00 89.75 130 ASP A N 1
ATOM 1001 C CA . ASP A 1 130 ? 5.302 -2.695 18.634 1.00 89.75 130 ASP A CA 1
ATOM 1002 C C . ASP A 1 130 ? 3.860 -3.234 18.741 1.00 89.75 130 ASP A C 1
ATOM 1004 O O . ASP A 1 130 ? 3.001 -2.856 17.925 1.00 89.75 130 ASP A O 1
ATOM 1008 N N . PRO A 1 131 ? 3.533 -4.030 19.779 1.00 87.12 131 PRO A N 1
ATOM 1009 C CA . PRO A 1 131 ? 2.188 -4.579 19.985 1.00 87.12 131 PRO A CA 1
ATOM 1010 C C . PRO A 1 131 ? 1.071 -3.526 20.032 1.00 87.12 131 PRO A C 1
ATOM 1012 O O . PRO A 1 131 ? -0.080 -3.823 19.717 1.00 87.12 131 PRO A O 1
ATOM 1015 N N . GLU A 1 132 ? 1.392 -2.282 20.387 1.00 87.62 132 GLU A N 1
ATOM 1016 C CA . GLU A 1 132 ? 0.443 -1.163 20.388 1.00 87.62 132 GLU A CA 1
ATOM 1017 C C . GLU A 1 132 ? 0.183 -0.597 18.981 1.00 87.62 132 GLU A C 1
ATOM 1019 O O . GLU A 1 132 ? -0.924 -0.146 18.670 1.00 87.62 132 GLU A O 1
ATOM 1024 N N . ARG A 1 133 ? 1.187 -0.647 18.095 1.00 88.69 133 ARG A N 1
ATOM 1025 C CA . ARG A 1 133 ? 1.119 -0.113 16.725 1.00 88.69 133 ARG A CA 1
ATOM 1026 C C . ARG A 1 133 ? 0.570 -1.135 15.733 1.00 88.69 133 ARG A C 1
ATOM 1028 O O . ARG A 1 133 ? -0.187 -0.763 14.829 1.00 88.69 133 ARG A O 1
ATOM 1035 N N . ALA A 1 134 ? 0.889 -2.415 15.920 1.00 90.38 134 ALA A N 1
ATOM 1036 C CA . ALA A 1 134 ? 0.500 -3.493 15.013 1.00 90.38 134 ALA A CA 1
ATOM 1037 C C . ALA A 1 134 ? -1.022 -3.572 14.740 1.00 90.38 134 ALA A C 1
ATOM 1039 O O . ALA A 1 134 ? -1.399 -3.688 13.570 1.00 90.38 134 ALA A O 1
ATOM 1040 N N . PRO A 1 135 ? -1.938 -3.424 15.725 1.00 91.81 135 PRO A N 1
ATOM 1041 C CA . PRO A 1 135 ? -3.383 -3.450 15.473 1.00 91.81 135 PRO A CA 1
ATOM 1042 C C . PRO A 1 135 ? -3.870 -2.316 14.564 1.00 91.81 135 PRO A C 1
ATOM 1044 O O . PRO A 1 135 ? -4.812 -2.484 13.784 1.00 91.81 135 PRO A O 1
ATOM 1047 N N . SER A 1 136 ? -3.247 -1.145 14.677 1.00 93.12 136 SER A N 1
ATOM 1048 C CA . SER A 1 136 ? -3.564 0.037 13.878 1.00 93.12 136 SER A CA 1
ATOM 1049 C C . SER A 1 136 ? -3.092 -0.134 12.430 1.00 93.12 136 SER A C 1
ATOM 1051 O O . SER A 1 136 ? -3.892 0.024 11.501 1.00 93.12 136 SER A O 1
ATOM 1053 N N . ALA A 1 137 ? -1.834 -0.540 12.236 1.00 94.44 137 ALA A N 1
ATOM 1054 C CA . ALA A 1 137 ? -1.275 -0.832 10.917 1.00 94.44 137 ALA A CA 1
ATOM 1055 C C . ALA A 1 137 ? -2.051 -1.961 10.220 1.00 94.44 137 ALA A C 1
ATOM 1057 O O . ALA A 1 137 ? -2.444 -1.833 9.062 1.00 94.44 137 ALA A O 1
ATOM 1058 N N . TYR A 1 138 ? -2.398 -3.016 10.956 1.00 95.00 138 TYR A N 1
ATOM 1059 C CA . TYR A 1 138 ? -3.233 -4.115 10.478 1.00 95.00 138 TYR A CA 1
ATOM 1060 C C . TYR A 1 138 ? -4.580 -3.646 9.906 1.00 95.00 138 TYR A C 1
ATOM 1062 O O . TYR A 1 138 ? -4.980 -4.054 8.810 1.00 95.00 138 TYR A O 1
ATOM 1070 N N . LYS A 1 139 ? -5.283 -2.748 10.612 1.00 95.44 139 LYS A N 1
ATOM 1071 C CA . LYS A 1 139 ? -6.537 -2.162 10.110 1.00 95.44 139 LYS A CA 1
ATOM 1072 C C . LYS A 1 139 ? -6.305 -1.359 8.827 1.00 95.44 139 LYS A C 1
ATOM 1074 O O . LYS A 1 139 ? -7.142 -1.436 7.925 1.00 95.44 139 LYS A O 1
ATOM 1079 N N . SER A 1 140 ? -5.188 -0.632 8.718 1.00 96.88 140 SER A N 1
ATOM 1080 C CA . SER A 1 140 ? -4.802 0.043 7.469 1.00 96.88 140 SER A CA 1
ATOM 1081 C C . SER A 1 140 ? -4.624 -0.952 6.324 1.00 96.88 140 SER A C 1
ATOM 1083 O O . SER A 1 140 ? -5.210 -0.744 5.265 1.00 96.88 140 SER A O 1
ATOM 1085 N N . PHE A 1 141 ? -3.917 -2.066 6.540 1.00 97.00 141 PHE A N 1
ATOM 1086 C CA . PHE A 1 141 ? -3.720 -3.090 5.508 1.00 97.00 141 PHE A CA 1
ATOM 1087 C C . PHE A 1 141 ? -5.021 -3.748 5.064 1.00 97.00 141 PHE A C 1
ATOM 1089 O O . PHE A 1 141 ? -5.213 -3.955 3.870 1.00 97.00 141 PHE A O 1
ATOM 1096 N N . LYS A 1 142 ? -5.960 -4.013 5.979 1.00 96.00 142 LYS A N 1
ATOM 1097 C CA . LYS A 1 142 ? -7.294 -4.509 5.602 1.00 96.00 142 LYS A CA 1
ATOM 1098 C C . LYS A 1 142 ? -8.024 -3.546 4.672 1.00 96.00 142 LYS A C 1
ATOM 1100 O O . LYS A 1 142 ? -8.585 -3.965 3.659 1.00 96.00 142 LYS A O 1
ATOM 1105 N N . ARG A 1 143 ? -8.009 -2.251 4.998 1.00 96.56 143 ARG A N 1
ATOM 1106 C CA . ARG A 1 143 ? -8.618 -1.220 4.144 1.00 96.56 143 ARG A CA 1
ATOM 1107 C C . ARG A 1 143 ? -7.897 -1.105 2.806 1.00 96.56 143 ARG A C 1
ATOM 1109 O O . ARG A 1 143 ? -8.557 -0.958 1.784 1.00 96.56 143 ARG A O 1
ATOM 1116 N N . TYR A 1 144 ? -6.574 -1.210 2.807 1.00 97.00 144 TYR A N 1
ATOM 1117 C CA . TYR A 1 144 ? -5.770 -1.143 1.596 1.00 97.00 144 TYR A CA 1
ATOM 1118 C C . TYR A 1 144 ? -5.998 -2.350 0.677 1.00 97.00 144 TYR A C 1
ATOM 1120 O O . TYR A 1 144 ? -6.245 -2.169 -0.510 1.00 97.00 144 TYR A O 1
ATOM 1128 N N . ALA A 1 145 ? -6.042 -3.569 1.219 1.00 95.19 145 ALA A N 1
ATOM 1129 C CA . ALA A 1 145 ? -6.368 -4.778 0.461 1.00 95.19 145 ALA A CA 1
ATOM 1130 C C . ALA A 1 145 ? -7.768 -4.696 -0.169 1.00 95.19 145 ALA A C 1
ATOM 1132 O O . ALA A 1 145 ? -7.948 -5.074 -1.327 1.00 95.19 145 ALA A O 1
ATOM 1133 N N . LYS A 1 146 ? -8.750 -4.144 0.560 1.00 94.06 146 LYS A N 1
ATOM 1134 C CA . LYS A 1 146 ? -10.076 -3.853 0.003 1.00 94.06 146 LYS A CA 1
ATOM 1135 C C . LYS A 1 146 ? -10.008 -2.810 -1.116 1.00 94.06 146 LYS A C 1
ATOM 1137 O O . LYS A 1 146 ? -10.614 -3.012 -2.158 1.00 94.06 146 LYS A O 1
ATOM 1142 N N . PHE A 1 147 ? -9.263 -1.724 -0.926 1.00 95.50 147 PHE A N 1
ATOM 1143 C CA . PHE A 1 147 ? -9.069 -0.711 -1.963 1.00 95.50 147 PHE A CA 1
ATOM 1144 C C . PHE A 1 147 ? -8.459 -1.303 -3.240 1.00 95.50 147 PHE A C 1
ATOM 1146 O O . PHE A 1 147 ? -8.958 -1.024 -4.329 1.00 95.50 147 PHE A O 1
ATOM 1153 N N . LEU A 1 148 ? -7.421 -2.135 -3.127 1.00 93.88 148 LEU A N 1
ATOM 1154 C CA . LEU A 1 148 ? -6.794 -2.783 -4.282 1.00 93.88 148 LEU A CA 1
ATOM 1155 C C . LEU A 1 148 ? -7.764 -3.710 -5.016 1.00 93.88 148 LEU A C 1
ATOM 1157 O O . LEU A 1 148 ? -7.785 -3.711 -6.246 1.00 93.88 148 LEU A O 1
ATOM 1161 N N . TRP A 1 149 ? -8.590 -4.439 -4.263 1.00 91.25 149 TRP A N 1
ATOM 1162 C CA . TRP A 1 149 ? -9.643 -5.288 -4.812 1.00 91.25 149 TRP A CA 1
ATOM 1163 C C . TRP A 1 149 ? -10.699 -4.471 -5.562 1.00 91.25 149 TRP A C 1
ATOM 1165 O O . TRP A 1 149 ? -10.931 -4.695 -6.747 1.00 91.25 149 TRP A O 1
ATOM 1175 N N . ASP A 1 150 ? -11.285 -3.472 -4.899 1.00 90.38 150 ASP A N 1
ATOM 1176 C CA . ASP A 1 150 ? -12.365 -2.648 -5.453 1.00 90.38 150 ASP A CA 1
ATOM 1177 C C . ASP A 1 150 ? -11.903 -1.819 -6.668 1.00 90.38 150 ASP A C 1
ATOM 1179 O O . ASP A 1 150 ? -12.709 -1.452 -7.521 1.00 90.38 150 ASP A O 1
ATOM 1183 N N . SER A 1 151 ? -10.606 -1.506 -6.751 1.00 87.94 151 SER A N 1
ATOM 1184 C CA . SER A 1 151 ? -10.022 -0.729 -7.850 1.00 87.94 151 SER A CA 1
ATOM 1185 C C . SER A 1 151 ? -9.372 -1.570 -8.952 1.00 87.94 151 SER A C 1
ATOM 1187 O O . SER A 1 151 ? -8.922 -0.986 -9.939 1.00 87.94 151 SER A O 1
ATOM 1189 N N . ALA A 1 152 ? -9.341 -2.901 -8.804 1.00 83.69 152 ALA A N 1
ATOM 1190 C CA . ALA A 1 152 ? -8.675 -3.838 -9.711 1.00 83.69 152 ALA A CA 1
ATOM 1191 C C . ALA A 1 152 ? -7.204 -3.465 -10.010 1.00 83.69 152 ALA A C 1
ATOM 1193 O O . ALA A 1 152 ? -6.743 -3.606 -11.137 1.00 83.69 152 ALA A O 1
ATOM 1194 N N . ARG A 1 153 ? -6.480 -2.959 -8.998 1.00 77.25 153 ARG A N 1
ATOM 1195 C CA . ARG A 1 153 ? -5.087 -2.464 -9.107 1.00 77.25 153 ARG A CA 1
ATOM 1196 C C . ARG A 1 153 ? -4.019 -3.505 -8.743 1.00 77.25 153 ARG A C 1
ATOM 1198 O O . ARG A 1 153 ? -2.852 -3.163 -8.582 1.00 77.25 153 ARG A O 1
ATOM 1205 N N . SER A 1 154 ? -4.405 -4.754 -8.493 1.00 81.75 154 SER A N 1
ATOM 1206 C CA . SER A 1 154 ? -3.462 -5.817 -8.138 1.00 81.75 154 SER A CA 1
ATOM 1207 C C . SER A 1 154 ? -3.983 -7.180 -8.581 1.00 81.75 154 SER A C 1
ATOM 1209 O O . SER A 1 154 ? -5.174 -7.350 -8.847 1.00 81.75 154 SER A O 1
ATOM 1211 N N . ASN A 1 155 ? -3.077 -8.154 -8.656 1.00 81.19 155 ASN A N 1
ATOM 1212 C CA . ASN A 1 155 ? -3.392 -9.518 -9.058 1.00 81.19 155 ASN A CA 1
ATOM 1213 C C . ASN A 1 155 ? -4.429 -10.137 -8.086 1.00 81.19 155 ASN A C 1
ATOM 1215 O O . ASN A 1 155 ? -4.150 -10.207 -6.882 1.00 81.19 155 ASN A O 1
ATOM 1219 N N . PRO A 1 156 ? -5.585 -10.629 -8.582 1.00 82.12 156 PRO A N 1
ATOM 1220 C CA . PRO A 1 156 ? -6.633 -11.219 -7.748 1.00 82.12 156 PRO A CA 1
ATOM 1221 C C . PRO A 1 156 ? -6.148 -12.348 -6.828 1.00 82.12 156 PRO A C 1
ATOM 1223 O O . PRO A 1 156 ? -6.496 -12.358 -5.649 1.00 82.12 156 PRO A O 1
ATOM 1226 N N . ASP A 1 157 ? -5.290 -13.248 -7.313 1.00 86.06 157 ASP A N 1
ATOM 1227 C CA . ASP A 1 157 ? -4.785 -14.382 -6.527 1.00 86.06 157 ASP A CA 1
ATOM 1228 C C . ASP A 1 157 ? -3.865 -13.920 -5.393 1.00 86.06 157 ASP A C 1
ATOM 1230 O O . ASP A 1 157 ? -3.883 -14.460 -4.284 1.00 86.06 157 ASP A O 1
ATOM 1234 N N . ALA A 1 158 ? -3.046 -12.899 -5.657 1.00 84.31 158 ALA A N 1
ATOM 1235 C CA . ALA A 1 158 ? -2.188 -12.303 -4.640 1.00 84.31 158 ALA A CA 1
ATOM 1236 C C . ALA A 1 158 ? -3.020 -11.581 -3.568 1.00 84.31 158 ALA A C 1
ATOM 1238 O O . ALA A 1 158 ? -2.735 -11.718 -2.376 1.00 84.31 158 ALA A O 1
ATOM 1239 N N . LEU A 1 159 ? -4.076 -10.871 -3.978 1.00 89.06 159 LEU A N 1
ATOM 1240 C CA . LEU A 1 159 ? -4.994 -10.203 -3.060 1.00 89.06 159 LEU A CA 1
ATOM 1241 C C . LEU A 1 159 ? -5.782 -11.187 -2.198 1.00 89.06 159 LEU A C 1
ATOM 1243 O O . LEU A 1 159 ? -5.936 -10.924 -1.009 1.00 89.06 159 LEU A O 1
ATOM 1247 N N . LEU A 1 160 ? -6.240 -12.314 -2.749 1.00 90.12 160 LEU A N 1
ATOM 1248 C CA . LEU A 1 160 ? -6.917 -13.355 -1.970 1.00 90.12 160 LEU A CA 1
ATOM 1249 C C . LEU A 1 160 ? -6.001 -13.901 -0.872 1.00 90.12 160 LEU A C 1
ATOM 1251 O O . LEU A 1 160 ? -6.372 -13.879 0.299 1.00 90.12 160 LEU A O 1
ATOM 1255 N N . ARG A 1 161 ? -4.758 -14.265 -1.218 1.00 91.25 161 ARG A N 1
ATOM 1256 C CA . ARG A 1 161 ? -3.760 -14.711 -0.231 1.00 91.25 161 ARG A CA 1
ATOM 1257 C C . ARG A 1 161 ? -3.499 -13.664 0.850 1.00 91.25 161 ARG A C 1
ATOM 1259 O O . ARG A 1 161 ? -3.362 -14.005 2.024 1.00 91.25 161 ARG A O 1
ATOM 1266 N N . LEU A 1 162 ? -3.419 -12.388 0.474 1.00 92.75 162 LEU A N 1
ATOM 1267 C CA . LEU A 1 162 ? -3.255 -11.296 1.429 1.00 92.75 162 LEU A CA 1
ATOM 1268 C C . LEU A 1 162 ? -4.481 -11.139 2.337 1.00 92.75 162 LEU A C 1
ATOM 1270 O O . LEU A 1 162 ? -4.325 -10.961 3.542 1.00 92.75 162 LEU A O 1
ATOM 1274 N N . GLN A 1 163 ? -5.692 -11.197 1.787 1.00 92.31 163 GLN A N 1
ATOM 1275 C CA . GLN A 1 163 ? -6.924 -11.087 2.565 1.00 92.31 163 GLN A CA 1
ATOM 1276 C C . GLN A 1 163 ? -7.090 -12.258 3.533 1.00 92.31 163 GLN A C 1
ATOM 1278 O O . GLN A 1 163 ? -7.472 -12.028 4.681 1.00 92.31 163 GLN A O 1
ATOM 1283 N N . ASP A 1 164 ? -6.763 -13.479 3.109 1.00 93.19 164 ASP A N 1
ATOM 1284 C CA . ASP A 1 164 ? -6.778 -14.663 3.967 1.00 93.19 164 ASP A CA 1
ATOM 1285 C C . ASP A 1 164 ? -5.751 -14.538 5.091 1.00 93.19 164 ASP A C 1
ATOM 1287 O O . ASP A 1 164 ? -6.098 -14.691 6.261 1.00 93.19 164 ASP A O 1
ATOM 1291 N N . PHE A 1 165 ? -4.517 -14.139 4.775 1.00 93.44 165 PHE A N 1
ATOM 1292 C CA . PHE A 1 165 ? -3.515 -13.832 5.794 1.00 93.44 165 PHE A CA 1
ATOM 1293 C C . PHE A 1 165 ? -4.024 -12.787 6.794 1.00 93.44 165 PHE A C 1
ATOM 1295 O O . PHE A 1 165 ? -3.997 -13.020 7.999 1.00 93.44 165 PHE A O 1
ATOM 1302 N N . LEU A 1 166 ? -4.566 -11.662 6.320 1.00 92.94 166 LEU A N 1
ATOM 1303 C CA . LEU A 1 166 ? -5.115 -10.615 7.184 1.00 92.94 166 LEU A CA 1
ATOM 1304 C C . LEU A 1 166 ? -6.371 -11.069 7.946 1.00 92.94 166 LEU A C 1
ATOM 1306 O O . LEU A 1 166 ? -6.738 -10.449 8.944 1.00 92.94 166 LEU A O 1
ATOM 1310 N N . ARG A 1 167 ? -7.070 -12.117 7.507 1.00 90.62 167 ARG A N 1
ATOM 1311 C CA . ARG A 1 167 ? -8.204 -12.686 8.244 1.00 90.62 167 ARG A CA 1
ATOM 1312 C C . ARG A 1 167 ? -7.730 -13.455 9.473 1.00 90.62 167 ARG A C 1
ATOM 1314 O O . ARG A 1 167 ? -8.331 -13.284 10.529 1.00 90.62 167 ARG A O 1
ATOM 1321 N N . TYR A 1 168 ? -6.666 -14.243 9.332 1.00 87.88 168 TYR A N 1
ATOM 1322 C CA . TYR A 1 168 ? -6.113 -15.076 10.406 1.00 87.88 168 TYR A CA 1
ATOM 1323 C C . TYR A 1 168 ? -5.016 -14.390 11.223 1.00 87.88 168 TYR A C 1
ATOM 1325 O O . TYR A 1 168 ? -4.683 -14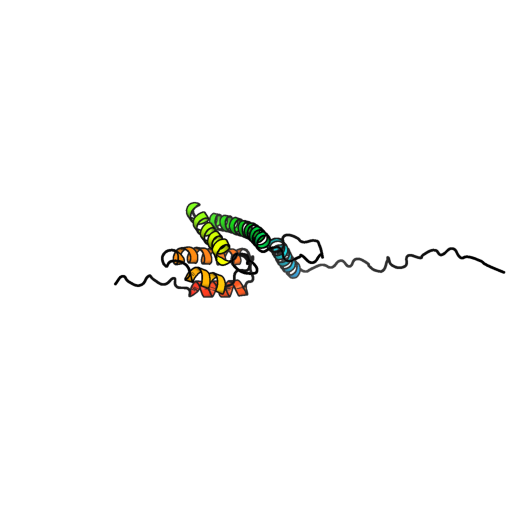.855 12.310 1.00 87.88 168 TYR A O 1
ATOM 1333 N N . TYR A 1 169 ? -4.471 -13.274 10.738 1.00 85.81 169 TYR A N 1
ATOM 1334 C CA . TYR A 1 169 ? -3.517 -12.476 11.491 1.00 85.81 169 TYR A CA 1
ATOM 1335 C C . TYR A 1 169 ? -4.177 -11.923 12.757 1.00 85.81 169 TYR A C 1
ATOM 1337 O O . TYR A 1 169 ? -5.085 -11.087 12.697 1.00 85.81 169 TYR A O 1
ATOM 1345 N N . SER A 1 170 ? -3.680 -12.379 13.902 1.00 78.75 170 SER A N 1
ATOM 1346 C CA . SER A 1 170 ? -3.997 -11.825 15.207 1.00 78.75 170 SER A CA 1
ATOM 1347 C C . SER A 1 170 ? -2.795 -11.000 15.655 1.00 78.75 170 SER A C 1
ATOM 1349 O O . SER A 1 170 ? -1.755 -11.597 15.933 1.00 78.75 170 SER A O 1
ATOM 1351 N N . PRO A 1 171 ? -2.895 -9.661 15.761 1.00 69.81 171 PRO A N 1
ATOM 1352 C CA . PRO A 1 171 ? -1.869 -8.909 16.467 1.00 69.81 171 PRO A CA 1
ATOM 1353 C C . PRO A 1 171 ? -1.834 -9.476 17.886 1.00 69.81 171 PRO A C 1
ATOM 1355 O O . PRO A 1 171 ? -2.878 -9.522 18.542 1.00 69.81 171 PRO A O 1
ATOM 1358 N N . LEU A 1 172 ? -0.687 -10.021 18.299 1.00 58.69 172 LEU A N 1
ATOM 1359 C CA . LEU A 1 172 ? -0.514 -10.642 19.610 1.00 58.69 172 LEU A CA 1
ATOM 1360 C C . LEU A 1 172 ? -1.153 -9.726 20.664 1.00 58.69 172 LEU A C 1
ATOM 1362 O O . LEU A 1 172 ? -0.762 -8.566 20.799 1.00 58.69 172 LEU A O 1
ATOM 1366 N N . ARG A 1 173 ? -2.191 -10.220 21.361 1.00 48.59 173 ARG A N 1
ATOM 1367 C CA . ARG A 1 173 ? -2.680 -9.557 22.574 1.00 48.59 173 ARG A CA 1
ATOM 1368 C C . ARG A 1 173 ? -1.460 -9.461 23.472 1.00 48.59 173 ARG A C 1
ATOM 1370 O O . ARG A 1 173 ? -0.873 -10.502 23.758 1.00 48.59 173 ARG A O 1
ATOM 1377 N N . GLY A 1 174 ? -1.072 -8.238 23.839 1.00 45.53 174 GLY A N 1
ATOM 1378 C CA . GLY A 1 174 ? 0.024 -8.006 24.769 1.00 45.53 174 GLY A CA 1
ATOM 1379 C C . GLY A 1 174 ? -0.066 -9.022 25.899 1.00 45.53 174 GLY A C 1
ATOM 1380 O O . GLY A 1 174 ? -1.138 -9.210 26.481 1.00 45.53 174 GLY A O 1
ATOM 1381 N N . THR A 1 175 ? 1.033 -9.738 26.108 1.00 39.47 175 THR A N 1
ATOM 1382 C CA . THR A 1 175 ? 1.236 -10.600 27.263 1.00 39.47 175 THR A CA 1
ATOM 1383 C C . THR A 1 175 ? 0.716 -9.868 28.491 1.00 39.47 175 THR A C 1
ATOM 1385 O O . THR A 1 175 ? 1.048 -8.699 28.711 1.00 39.47 175 THR A O 1
ATOM 1388 N N . ALA A 1 176 ? -0.183 -10.531 29.219 1.00 39.31 176 ALA A N 1
ATOM 1389 C CA . ALA A 1 176 ? -0.688 -10.051 30.490 1.00 39.31 176 ALA A CA 1
ATOM 1390 C C . ALA A 1 176 ? 0.495 -9.578 31.343 1.00 39.31 176 ALA A C 1
ATOM 1392 O O . ALA A 1 176 ? 1.521 -10.253 31.394 1.00 39.31 176 ALA A O 1
ATOM 1393 N N . LYS A 1 177 ? 0.353 -8.397 31.950 1.00 39.81 177 LYS A N 1
ATOM 1394 C CA . LYS A 1 177 ? 1.255 -7.931 33.003 1.00 39.81 177 LYS A CA 1
ATOM 1395 C C . LYS A 1 177 ? 1.356 -9.039 34.058 1.00 39.81 177 LYS A C 1
ATOM 1397 O O . LYS A 1 177 ? 0.326 -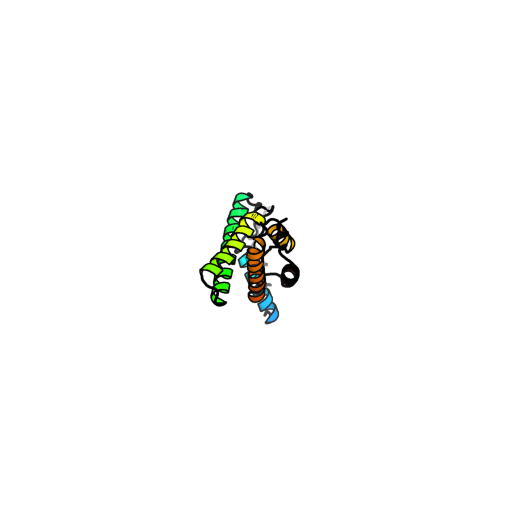9.379 34.642 1.00 39.81 177 LYS A O 1
ATOM 1402 N N . GLU A 1 178 ? 2.552 -9.590 34.242 1.00 37.75 178 GLU A N 1
ATOM 1403 C CA . GLU A 1 178 ? 2.957 -10.200 35.514 1.00 37.75 178 GLU A CA 1
ATOM 1404 C C . GLU A 1 178 ? 3.242 -9.096 36.538 1.00 37.75 178 GLU A C 1
ATOM 1406 O O . GLU A 1 178 ? 3.730 -8.014 36.123 1.00 37.75 178 GLU A O 1
#

Foldseek 3Di:
DDDDDDDDPPPPPPPDPDDPDPDDDDPVVVVVVVLVVVLCCLPVVDDPDPDPDDDDDLVVLLVVLLVSQVVLLVVLLVVVVVVVDDNVLSVLLSVLVSCLQVVQQSPDVNRHHPQRDALVSLVVVLVPDDLVCSVSSLVSQLSSLVVCVVVVSHDPVRSVVNNVSSVPDDSPPPDPDD

Secondary structure (DSSP, 8-state):
--------------SSS---------HHHHHHHHHHHHHHHHHH------SPPPPPPHHHHHHHHHHHHHHHHHHHHHHHHHTT--HHHHHHHHHHHHHHIIIIITTSSSPPPTTS--HHHHHHHHHHS-TTTHHHHHHHHHHHHHHHHHHT-S-HHHHHHHHHHHHH----------

Sequence (178 aa):
MTATKKTGRLSSYYDSLLAPYRITFGGGIRANLKIALRDAQEREGIITSLTPHAEPATDEAQADARTRNAKVIGEFRKALYKSGLSPKMVEHHANNLQSFADDHLLAQAPPRLLLEMQTKDVGAYLNSLDPERAPSAYKSFKRYAKFLWDSARSNPDALLRLQDFLRYYSPLRGTAKE